Protein AF-A0A7Z1SZD5-F1 (afdb_monomer_lite)

InterPro domains:
  IPR001005 SANT/Myb domain [cd00167] (18-56)

Foldseek 3Di:
DDDDDPDDPPDDPPLRDDDDPVLLVLLLVCVPVDQLQVSQVPGDPVTDHSVSSVVSLVVVCVVCVPRRDPPDDDDDPVLVVLCVVCQEPDQLQVSQCPDVVRHDSVRSVVSCVVVVGHRDD

pLDDT: mean 89.65, std 7.71, range [57.09, 97.31]

Radius of gyration: 20.03 Å; chains: 1; bounding box: 40×23×56 Å

Sequence (121 aa):
MILKPMGTPGKCPAHERAWAPEEEELVLSLYGKKNLTEIAALLPAPGRSADAVAHKLQFLRERFPDQIGYMRPRYTQEQDNFIRKNCHTMTAEEIGNQLTPRRTISSVMHRARRLGISLYK

Organism: Salmonella enterica I (NCBI:txid59201)

Secondary structure (DSSP, 8-state):
--PPPPS-TT---TTTPPPPHHHHHHHHHHTTTS-HHHHHHHSPTT---HHHHHHHHHHHHHH-TTT---SSPPPPHHHHHHHHHHTTTS-HHHHHHHSSS---HHHHHHHHHHTT-PPP-

Structure (mmCIF, N/CA/C/O backbone):
data_AF-A0A7Z1SZD5-F1
#
_entry.id   AF-A0A7Z1SZD5-F1
#
loop_
_atom_site.group_PDB
_atom_site.id
_atom_site.type_symbol
_atom_site.label_atom_id
_atom_site.label_alt_id
_atom_site.label_comp_id
_atom_site.label_asym_id
_atom_site.label_entity_id
_atom_site.label_seq_id
_atom_site.pdbx_PDB_ins_code
_atom_site.Cartn_x
_atom_site.Cartn_y
_atom_site.Cartn_z
_atom_site.occupancy
_atom_site.B_iso_or_equiv
_atom_site.auth_seq_id
_atom_site.auth_comp_id
_atom_site.auth_asym_id
_atom_site.auth_atom_id
_atom_site.pdbx_PDB_model_num
ATOM 1 N N . MET A 1 1 ? -23.013 -5.463 -34.612 1.00 63.12 1 MET A N 1
ATOM 2 C CA . MET A 1 1 ? -22.033 -4.399 -34.294 1.00 63.12 1 MET A CA 1
ATOM 3 C C . MET A 1 1 ? -20.640 -4.949 -34.541 1.00 63.12 1 MET A C 1
ATOM 5 O O . MET A 1 1 ? -20.349 -6.017 -34.022 1.00 63.12 1 MET A O 1
ATOM 9 N N . ILE A 1 2 ? -19.812 -4.273 -35.339 1.00 69.31 2 ILE A N 1
ATOM 10 C CA . ILE A 1 2 ? -18.410 -4.663 -35.554 1.00 69.31 2 ILE A CA 1
ATOM 11 C C . ILE A 1 2 ? -17.565 -3.766 -34.649 1.00 69.31 2 ILE A C 1
ATOM 13 O O . ILE A 1 2 ? -17.506 -2.555 -34.861 1.00 69.31 2 ILE A O 1
ATOM 17 N N . LEU A 1 3 ? -16.981 -4.342 -33.597 1.00 75.69 3 LEU A N 1
ATOM 18 C CA . LEU A 1 3 ? -16.053 -3.620 -32.729 1.00 75.69 3 LEU A CA 1
ATOM 19 C C . LEU A 1 3 ? -14.748 -3.374 -33.487 1.00 75.69 3 LEU A C 1
ATOM 21 O O . LEU A 1 3 ? -14.269 -4.242 -34.218 1.00 75.69 3 LEU A O 1
ATOM 25 N N . LYS A 1 4 ? -14.169 -2.185 -33.312 1.00 77.31 4 LYS A N 1
ATOM 26 C CA . LYS A 1 4 ? -12.839 -1.892 -33.852 1.00 77.31 4 LYS A CA 1
ATOM 27 C C . LYS A 1 4 ? -11.806 -2.792 -33.159 1.00 77.31 4 LYS A C 1
ATOM 29 O O . LYS A 1 4 ? -11.944 -3.032 -31.957 1.00 77.31 4 LYS A O 1
ATOM 34 N N . PRO A 1 5 ? -10.778 -3.268 -33.881 1.00 73.25 5 PRO A N 1
ATOM 35 C CA . PRO A 1 5 ? -9.703 -4.039 -33.270 1.00 73.25 5 PRO A CA 1
ATOM 36 C C . PRO A 1 5 ? -9.029 -3.210 -32.168 1.00 73.25 5 PRO A C 1
ATOM 38 O O . PRO A 1 5 ? -8.722 -2.034 -32.367 1.00 73.25 5 PRO A O 1
ATOM 41 N N . MET A 1 6 ? -8.841 -3.815 -30.993 1.00 76.75 6 MET A N 1
ATOM 42 C CA . MET A 1 6 ? -8.147 -3.178 -29.873 1.00 76.75 6 MET A CA 1
ATOM 43 C C . MET A 1 6 ? -6.629 -3.295 -30.049 1.00 76.75 6 MET A C 1
ATOM 45 O O . MET A 1 6 ? -6.119 -4.372 -30.346 1.00 76.75 6 MET A O 1
ATOM 49 N N . GLY A 1 7 ? -5.908 -2.197 -29.811 1.00 76.06 7 GLY A N 1
ATOM 50 C CA . GLY A 1 7 ? -4.443 -2.163 -29.865 1.00 76.06 7 GLY A CA 1
ATOM 51 C C . GLY A 1 7 ? -3.857 -2.111 -31.281 1.00 76.06 7 GLY A C 1
ATOM 52 O O . GLY A 1 7 ? -4.567 -1.964 -32.273 1.00 76.06 7 GLY A O 1
ATOM 53 N N . THR A 1 8 ? -2.527 -2.184 -31.373 1.00 80.00 8 THR A N 1
ATOM 54 C CA . THR A 1 8 ? -1.792 -2.217 -32.647 1.00 80.00 8 THR A CA 1
ATOM 55 C C . THR A 1 8 ? -1.299 -3.649 -32.883 1.00 80.00 8 THR A C 1
ATOM 57 O O . THR A 1 8 ? -0.585 -4.162 -32.019 1.00 80.00 8 THR A O 1
ATOM 60 N N . PRO A 1 9 ? -1.646 -4.314 -34.005 1.00 79.81 9 PRO A N 1
ATOM 61 C CA . PRO A 1 9 ? -1.185 -5.675 -34.283 1.00 79.81 9 PRO A CA 1
ATOM 62 C C . PRO A 1 9 ? 0.340 -5.801 -34.166 1.00 79.81 9 PRO A C 1
ATOM 64 O O . PRO A 1 9 ? 1.075 -4.948 -34.657 1.00 79.81 9 PRO A O 1
ATOM 67 N N . GLY A 1 10 ? 0.813 -6.843 -33.478 1.00 80.31 10 GLY A N 1
ATOM 68 C CA . GLY A 1 10 ? 2.244 -7.082 -33.243 1.00 80.31 10 GLY A CA 1
ATOM 69 C C . GLY A 1 10 ? 2.887 -6.221 -32.147 1.00 80.31 10 GLY A C 1
ATOM 70 O O . GLY A 1 10 ? 4.055 -6.430 -31.829 1.00 80.31 10 GLY A O 1
ATOM 71 N N . LY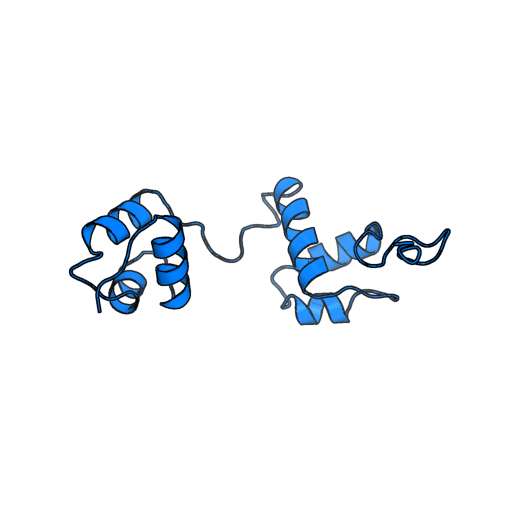S A 1 11 ? 2.151 -5.289 -31.527 1.00 79.62 11 LYS A N 1
ATOM 72 C CA . LYS A 1 11 ? 2.638 -4.483 -30.401 1.00 79.62 11 LYS A CA 1
ATOM 73 C C . LYS A 1 11 ? 1.879 -4.836 -29.127 1.00 79.62 11 LYS A C 1
ATOM 75 O O . LYS A 1 11 ? 0.678 -4.602 -29.022 1.00 79.62 11 LYS A O 1
ATOM 80 N N . CYS A 1 12 ? 2.608 -5.353 -28.141 1.00 76.94 12 CYS A N 1
ATOM 81 C CA . CYS A 1 12 ? 2.074 -5.593 -26.804 1.00 76.94 12 CYS A CA 1
ATOM 82 C C . CYS A 1 12 ? 1.524 -4.278 -26.208 1.00 76.94 12 CYS A C 1
ATOM 84 O O . CYS A 1 12 ? 2.205 -3.243 -26.294 1.00 76.94 12 CYS A O 1
ATOM 86 N N . PRO A 1 13 ? 0.315 -4.276 -25.616 1.00 82.25 13 PRO A N 1
ATOM 87 C CA . PRO A 1 13 ? -0.203 -3.116 -24.906 1.00 82.25 13 PRO A CA 1
ATOM 88 C C . PRO A 1 13 ? 0.778 -2.624 -23.838 1.00 82.25 13 PRO A C 1
ATOM 90 O O . PRO A 1 13 ? 1.419 -3.412 -23.148 1.00 82.25 13 PRO A O 1
ATOM 93 N N . ALA A 1 14 ? 0.876 -1.306 -23.645 1.00 79.75 14 ALA A N 1
ATOM 94 C CA . ALA A 1 14 ? 1.846 -0.729 -22.707 1.00 79.75 14 ALA A CA 1
ATOM 95 C C . ALA A 1 14 ? 1.694 -1.254 -21.262 1.00 79.75 14 ALA A C 1
ATOM 97 O O . ALA A 1 14 ? 2.686 -1.368 -20.544 1.00 79.75 14 ALA A O 1
ATOM 98 N N . HIS A 1 15 ? 0.469 -1.598 -20.852 1.00 77.50 15 HIS A N 1
ATOM 99 C CA . HIS A 1 15 ? 0.167 -2.163 -19.535 1.00 77.50 15 HIS A CA 1
ATOM 100 C C . HIS A 1 15 ? 0.498 -3.662 -19.416 1.00 77.50 15 HIS A C 1
ATOM 102 O O . HIS A 1 15 ? 0.689 -4.142 -18.305 1.00 77.50 15 HIS A O 1
ATOM 108 N N . GLU A 1 16 ? 0.625 -4.379 -20.536 1.00 80.94 16 GLU A N 1
ATOM 109 C CA . GLU A 1 16 ? 1.025 -5.795 -20.593 1.00 80.94 16 GLU A CA 1
ATOM 110 C C . GLU A 1 16 ? 2.524 -5.973 -20.885 1.00 80.94 16 GLU A C 1
ATOM 112 O O . GLU A 1 16 ? 3.047 -7.086 -20.843 1.00 80.94 16 GLU A O 1
ATOM 117 N N . ARG A 1 17 ? 3.249 -4.876 -21.151 1.00 87.38 17 ARG A N 1
ATOM 118 C CA . ARG A 1 17 ? 4.690 -4.903 -21.427 1.00 87.38 17 ARG A CA 1
ATOM 119 C C . ARG A 1 17 ? 5.454 -5.569 -20.278 1.00 87.38 17 ARG A C 1
ATOM 121 O O . ARG A 1 17 ? 5.438 -5.066 -19.149 1.00 87.38 17 ARG A O 1
ATOM 128 N N . ALA A 1 18 ? 6.213 -6.619 -20.593 1.00 88.94 18 ALA A N 1
ATOM 129 C CA . ALA A 1 18 ? 7.092 -7.309 -19.649 1.00 88.94 18 ALA A CA 1
ATOM 130 C C . ALA A 1 18 ? 8.134 -6.365 -19.018 1.00 88.94 18 ALA A C 1
ATOM 132 O O . ALA A 1 18 ? 8.572 -5.400 -19.647 1.00 88.94 18 ALA A O 1
ATOM 133 N N . TRP A 1 19 ? 8.491 -6.624 -17.758 1.00 91.81 19 TRP A N 1
ATOM 134 C CA . TRP A 1 19 ? 9.530 -5.885 -17.033 1.00 91.81 19 TRP A CA 1
ATOM 135 C C . TRP A 1 19 ? 10.910 -6.403 -17.419 1.00 91.81 19 TRP A C 1
ATOM 137 O O . TRP A 1 19 ? 11.143 -7.609 -17.342 1.00 91.81 19 TRP A O 1
ATOM 147 N N . ALA A 1 20 ? 11.804 -5.498 -17.809 1.00 91.44 20 ALA A N 1
ATOM 148 C CA . ALA A 1 20 ? 13.197 -5.854 -18.037 1.00 91.44 20 ALA A CA 1
ATOM 149 C C . ALA A 1 20 ? 13.927 -6.059 -16.689 1.00 91.44 20 ALA A C 1
ATOM 151 O O . ALA A 1 20 ? 13.550 -5.417 -15.699 1.00 91.44 20 ALA A O 1
ATOM 152 N N . PRO A 1 21 ? 14.952 -6.929 -16.614 1.00 90.81 21 PRO A N 1
ATOM 153 C CA . PRO A 1 21 ? 15.728 -7.138 -15.389 1.00 90.81 21 PRO A CA 1
ATOM 154 C C . PRO A 1 21 ? 16.327 -5.843 -14.823 1.00 90.81 21 PRO A C 1
ATOM 156 O O . PRO A 1 21 ? 16.308 -5.634 -13.613 1.00 90.81 21 PRO A O 1
ATOM 159 N N . GLU A 1 22 ? 16.769 -4.936 -15.693 1.00 91.75 22 GLU A N 1
ATOM 160 C CA . GLU A 1 22 ? 17.372 -3.652 -15.323 1.00 91.75 22 GLU A CA 1
ATOM 161 C C . GLU A 1 22 ? 16.334 -2.705 -14.698 1.00 91.75 22 GLU A C 1
ATOM 163 O O . GLU A 1 22 ? 16.623 -1.985 -13.742 1.00 91.75 22 GLU A O 1
ATOM 168 N N . GLU A 1 23 ? 15.091 -2.731 -15.200 1.00 93.25 23 GLU A N 1
ATOM 169 C CA . GLU A 1 23 ? 13.975 -1.985 -14.604 1.00 93.25 23 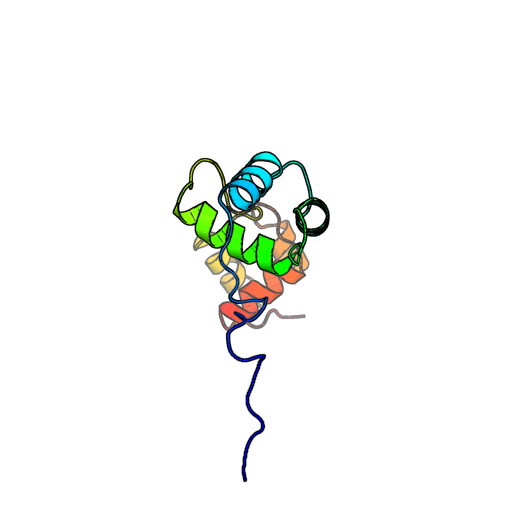GLU A CA 1
ATOM 170 C C . GLU A 1 23 ? 13.659 -2.512 -13.194 1.00 93.25 23 GLU A C 1
ATOM 172 O O . GLU A 1 23 ? 13.376 -1.733 -12.284 1.00 93.25 23 GLU A O 1
ATOM 177 N N . GLU A 1 24 ? 13.696 -3.835 -13.006 1.00 93.00 24 GLU A N 1
ATOM 178 C CA . GLU A 1 24 ? 13.439 -4.486 -11.717 1.00 93.00 24 GLU A CA 1
ATOM 179 C C . GLU A 1 24 ? 14.521 -4.157 -10.681 1.00 93.00 24 GLU A C 1
ATOM 181 O O . GLU A 1 24 ? 14.189 -3.778 -9.555 1.00 93.00 24 GLU A O 1
ATOM 186 N N . GLU A 1 25 ? 15.794 -4.239 -11.066 1.00 93.19 25 GLU A N 1
ATOM 187 C CA . GLU A 1 25 ? 16.925 -3.881 -10.207 1.00 93.19 25 GLU A CA 1
ATOM 188 C C . GLU A 1 25 ? 16.876 -2.404 -9.793 1.00 93.19 25 GLU A C 1
ATOM 190 O O . GLU A 1 25 ? 17.065 -2.069 -8.618 1.00 93.19 25 GLU A O 1
ATOM 195 N N . LEU A 1 26 ? 16.522 -1.510 -10.724 1.00 94.81 26 LEU A N 1
ATOM 196 C CA . LEU A 1 26 ? 16.365 -0.095 -10.408 1.00 94.81 26 LEU A CA 1
ATOM 197 C C . LEU A 1 26 ? 15.227 0.133 -9.401 1.00 94.81 26 LEU A C 1
ATOM 199 O O . LEU A 1 26 ? 15.420 0.854 -8.421 1.00 94.81 26 LEU A O 1
ATOM 203 N N . VAL A 1 27 ? 14.070 -0.517 -9.581 1.00 94.25 27 VAL A N 1
ATOM 204 C CA . VAL A 1 27 ? 12.954 -0.441 -8.618 1.00 94.25 27 VAL A CA 1
ATOM 205 C C . VAL A 1 27 ? 13.384 -0.929 -7.233 1.00 94.25 27 VAL A C 1
ATOM 207 O O . VAL A 1 27 ? 13.076 -0.262 -6.244 1.00 94.25 27 VAL A O 1
ATOM 210 N N . LEU A 1 28 ? 14.116 -2.045 -7.150 1.00 92.19 28 LEU A N 1
ATOM 211 C CA . LEU A 1 28 ? 14.632 -2.587 -5.888 1.00 92.19 28 LEU A CA 1
ATOM 212 C C . LEU A 1 28 ? 15.591 -1.609 -5.198 1.00 92.19 28 LEU A C 1
ATOM 214 O O . LEU A 1 28 ? 15.435 -1.324 -4.013 1.00 92.19 28 LEU A O 1
ATOM 218 N N . SER A 1 29 ? 16.546 -1.044 -5.939 1.00 93.44 29 SER A N 1
ATOM 219 C CA . SER A 1 29 ? 17.567 -0.148 -5.378 1.00 93.44 29 SER A CA 1
ATOM 220 C C . SER A 1 29 ? 17.005 1.177 -4.839 1.00 93.44 29 SER A C 1
ATOM 222 O O . SER A 1 29 ? 17.588 1.774 -3.921 1.00 93.44 29 SER A O 1
ATOM 224 N N . LEU A 1 30 ? 15.883 1.637 -5.407 1.00 93.38 30 LEU A N 1
ATOM 225 C CA . LEU A 1 30 ? 15.200 2.882 -5.050 1.00 93.38 30 LEU A CA 1
ATOM 226 C C . LEU A 1 30 ? 14.069 2.683 -4.032 1.00 93.38 30 LEU A C 1
ATOM 228 O O . LEU A 1 30 ? 13.601 3.662 -3.438 1.00 93.38 30 LEU A O 1
ATOM 232 N N . TYR A 1 31 ? 13.632 1.441 -3.812 1.00 90.19 31 TYR A N 1
ATOM 233 C CA . TYR A 1 31 ? 12.592 1.118 -2.844 1.00 90.19 31 TYR A CA 1
ATOM 234 C C . TYR A 1 31 ? 12.987 1.599 -1.438 1.00 90.19 31 TYR A C 1
ATOM 236 O O . TYR A 1 31 ? 14.105 1.394 -0.974 1.00 90.19 31 TYR A O 1
ATOM 244 N N . GLY A 1 32 ? 12.074 2.310 -0.771 1.00 86.88 32 GLY A N 1
ATOM 245 C CA . GLY A 1 32 ? 12.314 2.923 0.542 1.00 86.88 32 GLY A CA 1
ATOM 246 C C . GLY A 1 32 ? 13.102 4.241 0.520 1.00 86.88 32 GLY A C 1
ATOM 247 O O . GLY A 1 32 ? 13.080 4.957 1.516 1.00 86.88 32 GLY A O 1
ATOM 248 N N . LYS A 1 33 ? 13.742 4.604 -0.603 1.00 91.62 33 LYS A N 1
ATOM 249 C CA . LYS A 1 33 ? 14.475 5.877 -0.771 1.00 91.62 33 LYS A CA 1
ATOM 250 C C . LYS A 1 33 ? 13.670 6.944 -1.509 1.00 91.62 33 LYS A C 1
ATOM 252 O O . LYS A 1 33 ? 13.914 8.131 -1.318 1.00 91.62 33 LYS A O 1
ATOM 257 N N . LYS A 1 34 ? 12.757 6.524 -2.388 1.00 92.12 34 LYS A N 1
ATOM 258 C CA . LYS A 1 34 ? 11.955 7.394 -3.259 1.00 92.12 34 LYS A CA 1
ATOM 259 C C . LYS A 1 34 ? 10.485 7.005 -3.237 1.00 92.12 34 LYS A C 1
ATOM 261 O O . LYS A 1 34 ? 10.136 5.858 -2.946 1.00 92.12 34 LYS A O 1
ATOM 266 N N . ASN A 1 35 ? 9.617 7.961 -3.553 1.00 91.19 35 ASN A N 1
ATOM 267 C CA . ASN A 1 35 ? 8.196 7.671 -3.742 1.00 91.19 35 ASN A CA 1
ATOM 268 C C . ASN A 1 35 ? 7.940 7.010 -5.114 1.00 91.19 35 ASN A C 1
ATOM 270 O O . ASN A 1 35 ? 8.790 7.016 -6.002 1.00 91.19 35 ASN A O 1
ATOM 274 N N . LEU A 1 36 ? 6.756 6.417 -5.299 1.00 92.62 36 LEU A N 1
ATOM 275 C CA . LEU A 1 36 ? 6.428 5.652 -6.513 1.00 92.62 36 LEU A CA 1
ATOM 276 C C . LEU A 1 36 ? 6.493 6.495 -7.796 1.00 92.62 36 LEU A C 1
ATOM 278 O O . LEU A 1 36 ? 6.908 5.993 -8.836 1.00 92.62 36 LEU A O 1
ATOM 282 N N . THR A 1 37 ? 6.105 7.770 -7.720 1.00 94.44 37 THR A N 1
ATOM 283 C CA . THR A 1 37 ? 6.157 8.712 -8.847 1.00 94.44 37 THR A CA 1
ATOM 284 C C . THR A 1 37 ? 7.588 9.060 -9.246 1.00 94.44 37 THR A C 1
ATOM 286 O O . THR A 1 37 ? 7.895 9.110 -10.432 1.00 94.44 37 THR A O 1
ATOM 289 N N . GLU A 1 38 ? 8.484 9.230 -8.277 1.00 95.06 38 GLU A N 1
ATOM 290 C CA . GLU A 1 38 ? 9.909 9.458 -8.523 1.00 95.06 38 GLU A CA 1
ATOM 291 C C . GLU A 1 38 ? 10.587 8.216 -9.099 1.00 95.06 38 GLU A C 1
ATOM 293 O O . GLU A 1 38 ? 11.384 8.337 -10.023 1.00 95.06 38 GLU A O 1
ATOM 298 N N . ILE A 1 39 ? 10.263 7.021 -8.588 1.00 95.06 39 ILE A N 1
ATOM 299 C CA . ILE A 1 39 ? 10.781 5.762 -9.146 1.00 95.06 39 ILE A CA 1
ATOM 300 C C . ILE A 1 39 ? 10.339 5.627 -10.606 1.00 95.06 39 ILE A C 1
ATOM 302 O O . ILE A 1 39 ? 11.162 5.348 -11.473 1.00 95.06 39 ILE A O 1
ATOM 306 N N . ALA A 1 40 ? 9.058 5.874 -10.890 1.00 95.06 40 ALA A N 1
ATOM 307 C CA . ALA A 1 40 ? 8.512 5.825 -12.241 1.00 95.06 40 ALA A CA 1
ATOM 308 C C . ALA A 1 40 ? 9.220 6.790 -13.209 1.00 95.06 40 ALA A C 1
ATOM 310 O O . ALA A 1 40 ? 9.512 6.410 -14.341 1.00 95.06 40 ALA A O 1
ATOM 311 N N . ALA A 1 41 ? 9.538 8.006 -12.753 1.00 94.88 41 ALA A N 1
ATOM 312 C CA . ALA A 1 41 ? 10.231 9.019 -13.549 1.00 94.88 41 ALA A CA 1
ATOM 313 C C . ALA A 1 41 ? 11.703 8.679 -13.852 1.00 94.88 41 ALA A C 1
ATOM 315 O O . ALA A 1 41 ? 12.257 9.195 -14.818 1.00 94.88 41 ALA A O 1
ATOM 316 N N . LEU A 1 42 ? 12.338 7.830 -13.037 1.00 95.19 42 LEU A N 1
ATOM 317 C CA . LEU A 1 42 ? 13.734 7.412 -13.212 1.00 95.19 42 LEU A CA 1
ATOM 318 C C . LEU A 1 42 ? 13.892 6.162 -14.086 1.00 95.19 42 LEU A C 1
ATOM 320 O O . LEU A 1 42 ? 15.017 5.810 -14.437 1.00 95.19 42 LEU A O 1
ATOM 324 N N . LEU A 1 43 ? 12.795 5.482 -14.431 1.00 93.81 43 LEU A N 1
ATOM 325 C CA . LEU A 1 43 ? 12.850 4.295 -15.279 1.00 93.81 43 LEU A CA 1
ATOM 326 C C . LEU A 1 43 ? 13.192 4.665 -16.733 1.00 93.81 43 LEU A C 1
ATOM 328 O O . LEU A 1 43 ? 12.676 5.659 -17.254 1.00 93.81 43 LEU A O 1
ATOM 332 N N . PRO A 1 44 ? 14.028 3.858 -17.412 1.00 90.44 44 PRO A N 1
ATOM 333 C CA . PRO A 1 44 ? 14.439 4.128 -18.784 1.00 90.44 44 PRO A CA 1
ATOM 334 C C . PRO A 1 44 ? 13.248 4.097 -19.750 1.00 90.44 44 PRO A C 1
ATOM 336 O O . PRO A 1 44 ? 12.231 3.440 -19.507 1.00 90.44 44 PRO A O 1
ATOM 339 N N . ALA A 1 45 ? 13.381 4.804 -20.878 1.00 85.25 45 ALA A N 1
ATOM 340 C CA . ALA A 1 45 ? 12.362 4.838 -21.925 1.00 85.25 45 ALA A CA 1
ATOM 341 C C . ALA A 1 45 ? 11.980 3.407 -22.377 1.00 85.25 45 ALA A C 1
ATOM 343 O O . ALA A 1 45 ? 12.861 2.563 -22.536 1.00 85.25 45 ALA A O 1
ATOM 344 N N . PRO A 1 46 ? 10.682 3.111 -22.594 1.00 84.50 46 PRO A N 1
ATOM 345 C CA . PRO A 1 46 ? 9.556 4.047 -22.699 1.00 84.50 46 PRO A CA 1
ATOM 346 C C . PRO A 1 46 ? 8.955 4.498 -21.351 1.00 84.50 46 PRO A C 1
ATOM 348 O O . PRO A 1 46 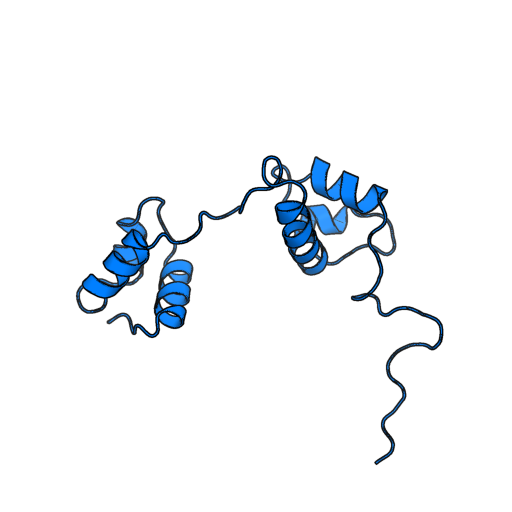? 7.924 5.166 -21.346 1.00 84.50 46 PRO A O 1
ATOM 351 N N . GLY A 1 47 ? 9.570 4.140 -20.221 1.00 88.88 47 GLY A N 1
ATOM 352 C CA . GLY A 1 47 ? 9.104 4.485 -18.882 1.00 88.88 47 GLY A CA 1
AT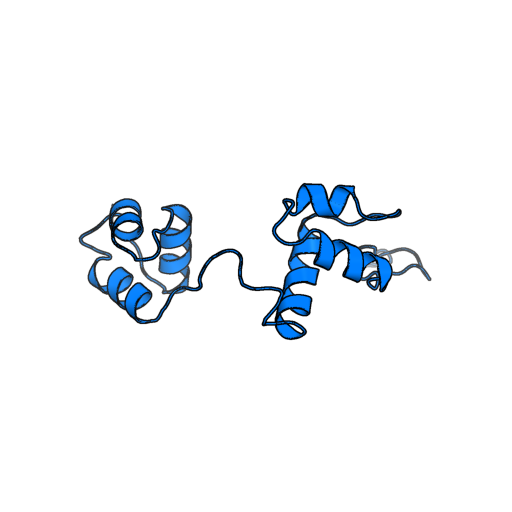OM 353 C C . GLY A 1 47 ? 7.957 3.600 -18.389 1.00 88.88 47 GLY A C 1
ATOM 354 O O . GLY A 1 47 ? 7.523 2.641 -19.050 1.00 88.88 47 GLY A O 1
ATOM 355 N N . ARG A 1 48 ? 7.471 3.913 -17.185 1.00 92.62 48 ARG A N 1
ATOM 356 C CA . ARG A 1 48 ? 6.336 3.257 -16.517 1.00 92.62 48 ARG A CA 1
ATOM 357 C C . ARG A 1 48 ? 5.533 4.286 -15.725 1.00 92.62 48 ARG A C 1
ATOM 359 O O . ARG A 1 48 ? 6.056 5.328 -15.354 1.00 92.62 48 ARG A O 1
ATOM 366 N N . SER A 1 49 ? 4.270 3.981 -15.433 1.00 93.44 49 SER A N 1
ATOM 367 C CA . SER A 1 49 ? 3.478 4.771 -14.486 1.00 93.44 49 SER A CA 1
ATOM 368 C C . SER A 1 49 ? 3.808 4.392 -13.037 1.00 93.44 49 SER A C 1
ATOM 370 O O . SER A 1 49 ? 4.304 3.295 -12.766 1.00 93.44 49 SER A O 1
ATOM 372 N N . ALA A 1 50 ? 3.469 5.271 -12.089 1.00 94.06 50 ALA A N 1
ATOM 373 C CA . ALA A 1 50 ? 3.559 4.971 -10.658 1.00 94.06 50 ALA A CA 1
ATOM 374 C C . ALA A 1 50 ? 2.727 3.732 -10.273 1.00 94.06 50 ALA A C 1
ATOM 376 O O . ALA A 1 50 ? 3.175 2.921 -9.463 1.00 94.06 50 ALA A O 1
ATOM 377 N N . ASP A 1 51 ? 1.565 3.536 -10.904 1.00 91.62 51 ASP A N 1
ATOM 378 C CA . ASP A 1 51 ? 0.735 2.346 -10.696 1.00 91.62 51 ASP A CA 1
ATOM 379 C C . ASP A 1 51 ? 1.438 1.076 -11.178 1.00 91.62 51 ASP A C 1
ATOM 381 O O . ASP A 1 51 ? 1.458 0.075 -10.466 1.00 91.62 51 ASP A O 1
ATOM 385 N N . ALA A 1 52 ? 2.096 1.108 -12.341 1.00 93.00 52 ALA A N 1
ATOM 386 C CA . ALA A 1 52 ? 2.858 -0.041 -12.824 1.00 93.00 52 ALA A CA 1
ATOM 387 C C . ALA A 1 52 ? 3.980 -0.425 -11.842 1.00 93.00 52 ALA A C 1
ATOM 389 O O . ALA A 1 52 ? 4.174 -1.611 -11.571 1.00 93.00 52 ALA A O 1
ATOM 390 N N . VAL A 1 53 ? 4.675 0.562 -11.261 1.00 93.94 53 VAL A N 1
ATOM 391 C CA . VAL A 1 53 ? 5.669 0.335 -10.197 1.00 93.94 53 VAL A CA 1
ATOM 392 C C . VAL A 1 53 ? 5.007 -0.260 -8.948 1.00 93.94 53 VAL A C 1
ATOM 394 O O . VAL A 1 53 ? 5.534 -1.212 -8.374 1.00 93.94 53 VAL A O 1
ATOM 397 N N . ALA A 1 54 ? 3.836 0.240 -8.542 1.00 92.00 54 ALA A N 1
ATOM 398 C CA . ALA A 1 54 ? 3.092 -0.288 -7.397 1.00 92.00 54 ALA A CA 1
ATOM 399 C C . ALA A 1 54 ? 2.716 -1.768 -7.584 1.00 92.00 54 ALA A C 1
ATOM 401 O O . ALA A 1 54 ? 2.942 -2.584 -6.686 1.00 92.00 54 ALA A O 1
ATOM 402 N N . HIS A 1 55 ? 2.204 -2.123 -8.766 1.00 91.12 55 HIS A N 1
ATOM 403 C CA . HIS A 1 55 ? 1.900 -3.503 -9.139 1.00 91.12 55 HIS A CA 1
ATOM 404 C C . HIS A 1 55 ? 3.165 -4.366 -9.167 1.00 91.12 55 HIS A C 1
ATOM 406 O O . HIS A 1 55 ? 3.171 -5.465 -8.615 1.00 91.12 55 HIS A O 1
ATOM 412 N N . LYS A 1 56 ? 4.271 -3.867 -9.730 1.00 92.62 56 LYS A N 1
ATOM 413 C CA . LYS A 1 56 ? 5.545 -4.596 -9.736 1.00 92.62 56 LYS A CA 1
ATOM 414 C C . LYS A 1 56 ? 6.050 -4.875 -8.322 1.00 92.62 56 LYS A C 1
ATOM 416 O O . LYS A 1 56 ? 6.432 -6.004 -8.033 1.00 92.62 56 LYS A O 1
ATOM 421 N N . LEU A 1 57 ? 5.980 -3.896 -7.420 1.00 92.50 57 LEU A N 1
ATOM 422 C CA . LEU A 1 57 ? 6.356 -4.068 -6.014 1.00 92.50 57 LEU A CA 1
ATOM 423 C C . LEU A 1 57 ? 5.498 -5.110 -5.284 1.00 92.50 57 LEU A C 1
ATOM 425 O O . LEU A 1 57 ? 5.980 -5.721 -4.333 1.00 92.50 57 LEU A O 1
ATOM 429 N N . GLN A 1 58 ? 4.249 -5.339 -5.702 1.00 90.12 58 GLN A N 1
ATOM 430 C CA . GLN A 1 58 ? 3.440 -6.432 -5.160 1.00 90.12 58 GLN A CA 1
ATOM 431 C C . GLN A 1 58 ? 4.046 -7.798 -5.503 1.00 90.12 58 GLN A C 1
ATOM 433 O O . GLN A 1 58 ? 4.236 -8.604 -4.598 1.00 90.12 58 GLN A O 1
ATOM 438 N N . PHE A 1 59 ? 4.417 -8.023 -6.764 1.00 90.62 59 PHE A N 1
ATOM 439 C CA . PHE A 1 59 ? 5.076 -9.265 -7.182 1.00 90.62 59 PHE A CA 1
ATOM 440 C C . PHE A 1 59 ? 6.464 -9.422 -6.554 1.00 90.62 59 PHE A C 1
ATOM 442 O O . PHE A 1 59 ? 6.828 -10.499 -6.088 1.00 90.62 59 PHE A O 1
ATOM 449 N N . LEU A 1 60 ? 7.242 -8.338 -6.489 1.00 91.44 60 LEU A N 1
ATOM 450 C CA . LEU A 1 60 ? 8.573 -8.379 -5.882 1.00 91.44 60 LEU A CA 1
ATOM 451 C C . LEU A 1 60 ? 8.527 -8.653 -4.379 1.00 91.44 60 LEU A C 1
ATOM 453 O O . LEU A 1 60 ? 9.424 -9.306 -3.865 1.00 91.44 60 LEU A O 1
ATOM 457 N N . ARG A 1 61 ? 7.471 -8.224 -3.682 1.00 91.06 61 ARG A N 1
ATOM 458 C CA . ARG A 1 61 ? 7.240 -8.571 -2.273 1.00 91.06 61 ARG A CA 1
ATOM 459 C C . ARG A 1 61 ? 7.039 -10.068 -2.057 1.00 91.06 61 ARG A C 1
ATOM 461 O O . ARG A 1 61 ? 7.464 -10.584 -1.032 1.00 91.06 61 ARG A O 1
ATOM 468 N N . GLU A 1 62 ? 6.382 -10.756 -2.985 1.00 88.50 62 GLU A N 1
ATOM 469 C CA . GLU A 1 62 ? 6.197 -12.211 -2.898 1.00 88.50 62 GLU A CA 1
ATOM 470 C C . GLU A 1 62 ? 7.513 -12.954 -3.153 1.00 88.50 62 GLU A C 1
ATOM 472 O O . GLU A 1 62 ? 7.800 -13.946 -2.489 1.00 88.50 62 GLU A O 1
ATOM 477 N N . ARG A 1 63 ? 8.341 -12.438 -4.069 1.00 90.19 63 ARG A N 1
ATOM 478 C CA . ARG A 1 63 ? 9.648 -13.014 -4.414 1.00 90.19 63 ARG A CA 1
ATOM 479 C C . ARG A 1 63 ? 10.740 -12.715 -3.379 1.00 90.19 63 ARG A C 1
ATOM 481 O O . ARG A 1 63 ? 11.596 -13.560 -3.141 1.00 90.19 63 ARG A O 1
ATOM 488 N N . PHE A 1 64 ? 10.716 -11.524 -2.784 1.00 88.75 64 PHE A N 1
ATOM 489 C CA . PHE A 1 64 ? 11.738 -11.007 -1.869 1.00 88.75 64 PHE A CA 1
ATOM 490 C C . PHE A 1 64 ? 11.099 -10.431 -0.588 1.00 88.75 64 PHE A C 1
ATOM 492 O O . PHE A 1 64 ? 11.180 -9.221 -0.343 1.00 88.75 64 PHE A O 1
ATOM 499 N N . PRO A 1 65 ? 10.452 -11.269 0.245 1.00 86.50 65 PRO A N 1
ATOM 500 C CA . PRO A 1 65 ? 9.690 -10.812 1.411 1.00 86.50 65 PRO A CA 1
ATOM 501 C C . PRO A 1 65 ? 10.546 -10.095 2.465 1.00 86.50 65 PRO A C 1
ATOM 503 O O . PRO A 1 65 ? 10.050 -9.186 3.131 1.00 86.50 65 PRO A O 1
ATOM 506 N N . ASP A 1 66 ? 11.831 -10.446 2.569 1.00 86.38 66 ASP A N 1
ATOM 507 C CA . ASP A 1 66 ? 12.768 -9.833 3.520 1.00 86.38 66 ASP A CA 1
ATOM 508 C C . ASP A 1 66 ? 13.270 -8.453 3.064 1.00 86.38 66 ASP A C 1
ATOM 510 O O . ASP A 1 66 ? 13.717 -7.650 3.881 1.00 86.38 66 ASP A O 1
ATOM 514 N N . GLN A 1 67 ? 13.184 -8.152 1.762 1.00 85.19 67 GLN A N 1
ATOM 515 C CA . GLN A 1 67 ? 13.662 -6.890 1.182 1.00 85.19 67 GLN A CA 1
ATOM 516 C C . GLN A 1 67 ? 12.521 -5.898 0.936 1.00 85.19 67 GLN A C 1
ATOM 518 O O . GLN A 1 67 ? 12.681 -4.692 1.132 1.00 85.19 67 GLN A O 1
ATOM 523 N N . ILE A 1 68 ? 11.349 -6.390 0.520 1.00 87.31 68 ILE A N 1
ATOM 524 C CA . ILE A 1 68 ? 10.189 -5.555 0.206 1.00 87.31 68 ILE A CA 1
ATOM 525 C C . ILE A 1 68 ? 9.045 -5.895 1.152 1.00 87.31 68 ILE A C 1
ATOM 527 O O . ILE A 1 68 ? 8.216 -6.759 0.892 1.00 87.31 68 ILE A O 1
ATOM 531 N N . GLY A 1 69 ? 8.934 -5.123 2.230 1.00 83.38 69 GLY A N 1
ATOM 532 C CA . GLY A 1 69 ? 7.771 -5.168 3.112 1.00 83.38 69 GLY A CA 1
ATOM 533 C C . GLY A 1 69 ? 6.517 -4.510 2.517 1.00 83.38 69 GLY A C 1
ATOM 534 O O . GLY A 1 69 ? 6.493 -3.981 1.402 1.00 83.38 69 GLY A O 1
ATOM 535 N N . TYR A 1 70 ? 5.432 -4.497 3.288 1.00 78.56 70 TYR A N 1
ATOM 536 C CA . TYR A 1 70 ? 4.337 -3.559 3.038 1.00 78.56 70 TYR A CA 1
ATOM 537 C C . TYR A 1 70 ? 4.721 -2.194 3.615 1.00 78.56 70 TYR A C 1
ATOM 539 O O . TYR A 1 70 ? 5.020 -2.105 4.801 1.00 78.56 70 TYR A O 1
ATOM 547 N N . MET A 1 71 ? 4.639 -1.122 2.817 1.00 70.44 71 MET A N 1
ATOM 548 C CA . MET A 1 71 ? 4.888 0.245 3.314 1.00 70.44 71 MET A CA 1
ATOM 549 C C . MET A 1 71 ? 3.964 0.631 4.478 1.00 70.44 71 MET A C 1
ATOM 551 O O . MET A 1 71 ? 4.309 1.467 5.306 1.00 70.44 71 MET A O 1
ATOM 555 N N . ARG A 1 72 ? 2.765 0.039 4.532 1.00 73.75 72 ARG A N 1
ATOM 556 C CA . ARG A 1 72 ? 1.815 0.215 5.629 1.00 73.75 72 ARG A CA 1
ATOM 557 C C . ARG A 1 72 ? 1.546 -1.141 6.276 1.00 73.75 72 ARG A C 1
ATOM 559 O O . ARG A 1 72 ? 1.167 -2.067 5.558 1.00 73.75 72 ARG A O 1
ATOM 566 N N . PRO A 1 73 ? 1.664 -1.260 7.607 1.00 80.38 73 PRO A N 1
ATOM 567 C CA . PRO A 1 73 ? 1.349 -2.496 8.315 1.00 80.38 73 PRO A CA 1
ATOM 568 C C . PRO A 1 73 ? -0.070 -2.963 7.988 1.00 80.38 73 PRO A C 1
ATOM 570 O O . PRO A 1 73 ? -0.983 -2.138 7.891 1.00 80.38 73 PRO A O 1
ATOM 573 N N . ARG A 1 74 ? -0.289 -4.269 7.822 1.00 88.25 74 ARG A N 1
ATOM 574 C CA . ARG A 1 74 ? -1.643 -4.810 7.612 1.00 88.25 74 ARG A CA 1
ATOM 575 C C . ARG A 1 74 ? -2.481 -4.664 8.885 1.00 88.25 74 ARG A C 1
ATOM 577 O O . ARG A 1 74 ? -1.928 -4.504 9.969 1.00 88.25 74 ARG A O 1
ATOM 584 N N . TYR A 1 75 ? -3.805 -4.653 8.736 1.00 93.56 75 TYR A N 1
ATOM 585 C CA . TYR A 1 75 ? -4.690 -4.735 9.896 1.00 93.56 75 TYR A CA 1
ATOM 586 C C . TYR A 1 75 ? -4.611 -6.136 10.491 1.00 93.56 75 TYR A C 1
ATOM 588 O O . TYR A 1 75 ? -4.689 -7.111 9.740 1.00 93.56 75 TYR A O 1
ATOM 596 N N . THR A 1 76 ? -4.429 -6.217 11.807 1.00 94.88 76 THR A N 1
ATOM 597 C CA . THR A 1 76 ? -4.496 -7.489 12.535 1.00 94.88 76 THR A CA 1
ATOM 598 C C . THR A 1 76 ? -5.938 -7.802 12.924 1.00 94.88 76 THR A C 1
ATOM 600 O O . THR A 1 76 ? -6.814 -6.932 12.874 1.00 94.88 76 THR A O 1
ATOM 603 N N . GLN A 1 77 ? -6.191 -9.044 13.333 1.00 95.88 77 GLN A N 1
ATOM 604 C CA . GLN A 1 77 ? -7.519 -9.455 13.777 1.00 95.88 77 GLN A CA 1
ATOM 605 C C . GLN A 1 77 ? -7.954 -8.696 15.039 1.00 95.88 77 GLN A C 1
ATOM 607 O O . GLN A 1 77 ? -9.122 -8.342 15.182 1.00 95.88 77 GLN A O 1
ATOM 612 N N . GLU A 1 78 ? -7.017 -8.385 15.932 1.00 96.62 78 GLU A N 1
ATOM 613 C CA . GLU A 1 78 ? -7.253 -7.596 17.142 1.00 96.62 78 GLU A CA 1
ATOM 614 C C . GLU A 1 78 ? -7.686 -6.172 16.784 1.00 96.62 78 GLU A C 1
ATOM 616 O O . GLU A 1 78 ? -8.640 -5.654 17.364 1.00 96.62 78 GLU A O 1
ATOM 621 N N . GLN A 1 79 ? -7.042 -5.561 15.783 1.00 96.50 79 GLN A N 1
ATOM 622 C CA . GLN A 1 79 ? -7.424 -4.235 15.292 1.00 96.50 79 GLN A CA 1
ATOM 623 C C . GLN A 1 79 ? -8.827 -4.250 14.670 1.00 96.50 79 GLN A C 1
ATOM 625 O O . GLN A 1 79 ? -9.616 -3.339 14.912 1.00 96.50 79 GLN A O 1
ATOM 630 N N . ASP A 1 80 ? -9.172 -5.293 13.912 1.00 97.25 80 ASP A N 1
ATOM 631 C CA . ASP A 1 80 ? -10.521 -5.452 13.357 1.00 97.25 80 ASP A CA 1
ATOM 632 C C . ASP A 1 80 ? -11.578 -5.646 14.447 1.00 97.25 80 ASP A C 1
ATOM 634 O O . ASP A 1 80 ? -12.662 -5.061 14.383 1.00 97.25 80 ASP A O 1
ATOM 638 N N . ASN A 1 81 ? -11.265 -6.449 15.465 1.00 97.31 81 ASN A N 1
ATOM 639 C CA . ASN A 1 81 ? -12.143 -6.667 16.611 1.00 97.31 81 ASN A CA 1
ATOM 640 C C . ASN A 1 81 ? -12.349 -5.368 17.396 1.00 97.31 81 ASN A C 1
A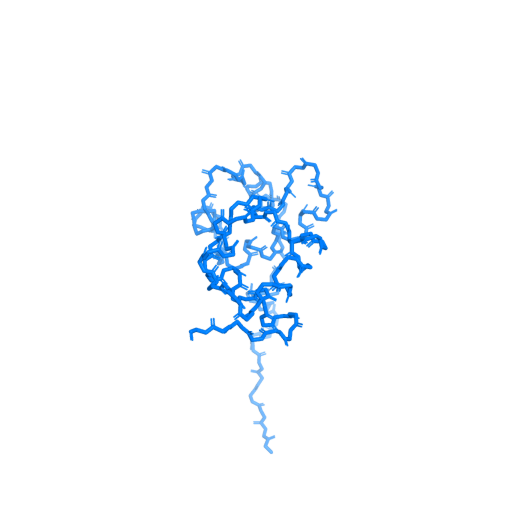TOM 642 O O . ASN A 1 81 ? -13.473 -5.071 17.800 1.00 97.31 81 ASN A O 1
ATOM 646 N N . PHE A 1 82 ? -11.296 -4.564 17.551 1.00 97.06 82 PHE A N 1
ATOM 647 C CA . PHE A 1 82 ? -11.373 -3.247 18.173 1.00 97.06 82 PHE A CA 1
ATOM 648 C C . PHE A 1 82 ? -12.268 -2.283 17.382 1.00 97.06 82 PHE A C 1
ATOM 650 O O . PHE A 1 82 ? -13.130 -1.634 17.974 1.00 97.06 82 PHE A O 1
ATOM 657 N N . ILE A 1 83 ? -12.124 -2.227 16.050 1.00 96.38 83 ILE A N 1
ATOM 658 C CA . ILE A 1 83 ? -13.002 -1.427 15.179 1.00 96.38 83 ILE A CA 1
ATOM 659 C C . ILE A 1 83 ? -14.460 -1.866 15.347 1.00 96.38 83 ILE A C 1
ATOM 661 O O . ILE A 1 83 ? -15.338 -1.027 15.523 1.00 96.38 83 ILE A O 1
ATOM 665 N N . ARG A 1 84 ? -14.727 -3.179 15.323 1.00 96.00 84 ARG A N 1
ATOM 666 C CA . ARG A 1 84 ? -16.085 -3.721 15.471 1.00 96.00 84 ARG A CA 1
ATOM 667 C C . ARG A 1 84 ? -16.695 -3.377 16.823 1.00 96.00 84 ARG A C 1
ATOM 669 O O . ARG A 1 84 ? -17.848 -2.967 16.874 1.00 96.00 84 ARG A O 1
ATOM 676 N N . LYS A 1 85 ? -15.929 -3.511 17.905 1.00 96.06 85 LYS A N 1
ATOM 677 C CA . LYS A 1 85 ? -16.405 -3.220 19.260 1.00 96.06 85 LYS A CA 1
ATOM 678 C C . LYS A 1 85 ? -16.786 -1.747 19.445 1.00 96.06 85 LYS A C 1
ATOM 680 O O . LYS A 1 85 ? -17.734 -1.467 20.166 1.00 96.06 85 LYS A O 1
ATOM 685 N N . ASN A 1 86 ? -16.069 -0.831 18.794 1.00 94.94 86 ASN A N 1
ATOM 686 C CA . ASN A 1 86 ? -16.225 0.611 19.004 1.00 94.94 86 ASN A CA 1
ATOM 687 C C . ASN A 1 86 ? -16.948 1.342 17.862 1.00 94.94 86 ASN A C 1
ATOM 689 O O . ASN A 1 86 ? -16.984 2.569 17.837 1.00 94.94 86 ASN A O 1
ATOM 693 N N . CYS A 1 87 ? -17.538 0.616 16.908 1.00 93.38 87 CYS A N 1
ATOM 694 C CA . CYS A 1 87 ? -18.130 1.224 15.713 1.00 93.38 87 CYS A CA 1
ATOM 695 C C . CYS A 1 87 ? -19.308 2.173 15.987 1.00 93.38 87 CYS A C 1
ATOM 697 O O . CYS A 1 87 ? -19.579 3.047 15.166 1.00 93.38 87 CYS A O 1
ATOM 699 N N . HIS A 1 88 ? -19.979 2.026 17.132 1.00 92.81 88 HIS A N 1
ATOM 700 C CA . HIS A 1 88 ? -21.096 2.875 17.558 1.00 92.81 88 HIS A CA 1
ATOM 701 C C . HIS A 1 88 ? -20.718 3.909 18.625 1.00 92.81 88 HIS A C 1
ATOM 703 O O . HIS A 1 88 ? -21.550 4.734 18.986 1.00 92.81 88 HIS A O 1
ATOM 709 N N . THR A 1 89 ? -19.496 3.850 19.155 1.00 93.50 89 THR A N 1
ATOM 710 C CA . THR A 1 89 ? -19.062 4.671 20.297 1.00 93.50 89 THR A CA 1
ATOM 711 C C . THR A 1 89 ? -17.942 5.636 19.946 1.00 93.50 89 THR A C 1
ATOM 713 O O . THR A 1 89 ? -17.764 6.620 20.653 1.00 93.50 89 THR A O 1
ATOM 716 N N . MET A 1 90 ? -17.180 5.357 18.887 1.00 94.06 90 MET A N 1
ATOM 717 C CA . MET A 1 90 ? -16.020 6.144 18.489 1.00 94.06 90 MET A CA 1
ATOM 718 C C . MET A 1 90 ? -16.069 6.486 17.004 1.00 94.06 90 MET A C 1
ATOM 720 O O . MET A 1 90 ? -16.456 5.678 16.156 1.00 94.06 90 MET A O 1
ATOM 724 N N . THR A 1 91 ? -15.570 7.672 16.685 1.00 94.94 91 THR A N 1
ATOM 725 C CA . THR A 1 91 ? -15.321 8.111 15.317 1.00 94.94 91 THR A CA 1
ATOM 726 C C . THR A 1 91 ? -14.127 7.370 14.705 1.00 94.94 91 THR A C 1
ATOM 728 O O . THR A 1 91 ? -13.254 6.828 15.390 1.00 94.94 91 THR A O 1
ATOM 731 N N . ALA A 1 92 ? -14.032 7.386 13.373 1.00 95.19 92 ALA A N 1
ATOM 732 C CA . ALA A 1 92 ? -12.888 6.814 12.659 1.00 95.19 92 ALA A CA 1
ATOM 733 C C . ALA A 1 92 ? -11.539 7.444 13.067 1.00 95.19 92 ALA A C 1
ATOM 735 O O . ALA A 1 92 ? -10.507 6.773 13.003 1.00 95.19 92 ALA A O 1
ATOM 736 N N . GLU A 1 93 ? -11.543 8.717 13.474 1.00 95.69 93 GLU A N 1
ATOM 737 C CA . GLU A 1 93 ? -10.355 9.417 13.965 1.00 95.69 93 GLU A CA 1
ATOM 738 C C . GLU A 1 93 ? -9.909 8.893 15.327 1.00 95.69 93 GLU A C 1
ATOM 740 O O . GLU A 1 93 ? -8.750 8.505 15.484 1.00 95.69 93 GLU A O 1
ATOM 745 N N . GLU A 1 94 ? -10.826 8.812 16.290 1.00 96.25 94 GLU A N 1
ATOM 746 C CA . GLU A 1 94 ? -10.530 8.299 17.629 1.00 96.25 94 GLU A CA 1
ATOM 747 C C . GLU A 1 94 ? -10.056 6.847 17.568 1.00 96.25 94 GLU A C 1
ATOM 749 O O . GLU A 1 94 ? -9.052 6.496 18.190 1.00 96.25 94 GLU A O 1
ATOM 754 N N . ILE A 1 95 ? -10.716 6.014 16.753 1.00 96.31 95 ILE A N 1
ATOM 755 C CA . ILE A 1 95 ? -10.283 4.634 16.510 1.00 96.31 95 ILE A CA 1
ATOM 756 C C . ILE A 1 95 ? -8.864 4.632 15.936 1.00 96.31 95 ILE A C 1
ATOM 758 O O . ILE A 1 95 ? -7.997 3.914 16.427 1.00 96.31 95 ILE A O 1
ATOM 762 N N . GLY A 1 96 ? -8.600 5.447 14.912 1.00 95.56 96 GLY A N 1
ATOM 763 C CA . GLY A 1 96 ? -7.286 5.521 14.276 1.00 95.56 96 GLY A CA 1
ATOM 764 C C . GLY A 1 96 ? -6.169 5.946 15.228 1.00 95.56 96 GLY A C 1
ATOM 765 O O . GLY A 1 96 ? -5.057 5.424 15.126 1.00 95.56 96 GLY A O 1
ATOM 766 N N . ASN A 1 97 ? -6.477 6.837 16.171 1.00 96.88 97 ASN A N 1
ATOM 767 C CA . ASN A 1 97 ? -5.552 7.317 17.195 1.00 96.88 97 ASN A CA 1
ATOM 768 C C . ASN A 1 97 ? -5.263 6.274 18.287 1.00 96.88 97 ASN A C 1
ATOM 770 O O . ASN A 1 97 ? -4.156 6.275 18.817 1.00 96.88 97 ASN A O 1
ATOM 774 N N . GLN A 1 98 ? -6.214 5.386 18.601 1.00 96.44 98 GLN A N 1
ATOM 775 C CA . GLN A 1 98 ? -6.036 4.335 19.615 1.00 96.44 98 GLN A CA 1
ATOM 776 C C . GLN A 1 98 ? -5.430 3.032 19.075 1.00 96.44 98 GLN A C 1
ATOM 778 O O . GLN A 1 98 ? -4.944 2.208 19.848 1.00 96.44 98 GLN A O 1
ATOM 783 N N . LEU A 1 99 ? -5.447 2.815 17.758 1.00 94.94 99 LEU A N 1
ATOM 784 C CA . LEU A 1 99 ? -4.803 1.650 17.156 1.00 94.94 99 LEU A CA 1
ATOM 785 C C . LEU A 1 99 ? -3.276 1.788 17.173 1.00 94.94 99 LEU A C 1
ATOM 787 O O . LEU A 1 99 ? -2.731 2.834 16.831 1.00 94.94 99 LEU A O 1
ATOM 791 N N . THR A 1 100 ? -2.587 0.683 17.462 1.00 91.44 100 THR A N 1
ATOM 792 C CA . THR A 1 100 ? -1.126 0.580 17.340 1.00 91.44 100 THR A CA 1
ATOM 793 C C . THR A 1 100 ? -0.778 -0.401 16.221 1.00 91.44 100 THR A C 1
ATOM 795 O O . THR A 1 100 ? -1.155 -1.571 16.316 1.00 91.44 100 THR A O 1
ATOM 798 N N . PRO A 1 101 ? -0.076 0.021 15.153 1.00 91.00 101 PRO A N 1
ATOM 799 C CA . PRO A 1 101 ? 0.361 1.391 14.870 1.00 91.00 101 PRO A CA 1
ATOM 800 C C . PRO A 1 101 ? -0.808 2.316 14.500 1.00 91.00 101 PRO A C 1
ATOM 802 O O . PRO A 1 101 ? -1.816 1.854 13.954 1.00 91.00 101 PRO A O 1
ATOM 805 N N . ARG A 1 102 ? -0.622 3.624 14.744 1.00 92.88 102 ARG A N 1
ATOM 806 C CA . ARG A 1 102 ? -1.618 4.672 14.469 1.00 92.88 102 ARG A CA 1
ATOM 807 C C . ARG A 1 102 ? -2.106 4.603 13.024 1.00 92.88 102 ARG A C 1
ATOM 809 O O . ARG A 1 102 ? -1.316 4.435 12.090 1.00 92.88 102 ARG A O 1
ATOM 816 N N . ARG A 1 103 ? -3.416 4.759 12.827 1.00 94.12 103 ARG A N 1
ATOM 817 C CA . ARG A 1 103 ? -4.067 4.724 11.511 1.00 94.12 103 ARG A CA 1
ATOM 818 C C . ARG A 1 103 ? -4.705 6.063 11.183 1.00 94.12 103 ARG A C 1
ATOM 820 O O . ARG A 1 103 ? -5.212 6.756 12.054 1.00 94.12 103 ARG A O 1
ATOM 827 N N . THR A 1 104 ? -4.704 6.413 9.902 1.00 94.31 104 THR A N 1
ATOM 828 C CA . THR A 1 104 ? -5.422 7.595 9.418 1.00 94.31 104 THR A CA 1
ATOM 829 C C . THR A 1 104 ? -6.923 7.324 9.342 1.00 94.31 104 THR A C 1
ATOM 831 O O . THR A 1 104 ? -7.344 6.179 9.154 1.00 94.31 104 THR A O 1
ATOM 834 N N . ILE A 1 105 ? -7.721 8.392 9.390 1.00 95.25 105 ILE A N 1
ATOM 835 C CA . ILE A 1 105 ? -9.185 8.352 9.252 1.00 95.25 105 ILE A CA 1
ATOM 836 C C . ILE A 1 105 ? -9.589 7.551 8.004 1.00 95.25 105 ILE A C 1
ATOM 838 O O . ILE A 1 105 ? -10.336 6.577 8.095 1.00 95.25 105 ILE A O 1
ATOM 842 N N . SER A 1 106 ? -9.015 7.883 6.841 1.00 94.12 106 SER A N 1
ATOM 843 C CA . SER A 1 106 ? -9.320 7.205 5.573 1.00 94.12 106 SER A CA 1
ATOM 844 C C . SER A 1 106 ? -8.982 5.712 5.598 1.00 94.12 106 SER A C 1
ATOM 846 O O . SER A 1 106 ? -9.720 4.914 5.023 1.00 94.12 106 SER A O 1
ATOM 848 N N . SER A 1 107 ? -7.893 5.320 6.275 1.00 94.25 107 SER A N 1
ATOM 849 C CA . SER A 1 107 ? -7.507 3.911 6.445 1.00 94.25 107 SER A CA 1
ATOM 850 C C . SER A 1 107 ? -8.549 3.147 7.260 1.00 94.25 107 SER A C 1
ATOM 852 O O . SER A 1 107 ? -8.967 2.061 6.857 1.00 94.25 107 SER A O 1
ATOM 854 N N . VAL A 1 108 ? -8.997 3.727 8.378 1.00 95.75 108 VAL A N 1
ATOM 855 C CA . VAL A 1 108 ? -10.014 3.129 9.253 1.00 95.75 108 VAL A CA 1
ATOM 856 C C . VAL A 1 108 ? -11.354 3.019 8.528 1.00 95.75 108 VAL A C 1
ATOM 858 O O . VAL A 1 108 ? -11.942 1.941 8.523 1.00 95.75 108 VAL A O 1
ATOM 861 N N . MET A 1 109 ? -11.799 4.068 7.827 1.00 95.44 109 MET A N 1
ATOM 862 C CA . MET A 1 109 ? -13.042 4.036 7.043 1.00 95.44 109 MET A CA 1
ATOM 863 C C . MET A 1 109 ? -13.008 2.973 5.937 1.00 95.44 109 MET A C 1
ATOM 865 O O . MET A 1 109 ? -13.961 2.210 5.774 1.00 95.44 109 MET A O 1
ATOM 869 N N . HIS A 1 110 ? -11.900 2.874 5.192 1.00 94.56 110 HIS A N 1
ATOM 870 C CA . HIS A 1 110 ? -11.740 1.827 4.179 1.00 94.56 110 HIS A CA 1
ATOM 871 C C . HIS A 1 110 ? -11.770 0.427 4.792 1.00 94.56 110 HIS A C 1
ATOM 873 O O . HIS A 1 110 ? -12.347 -0.491 4.200 1.00 94.56 110 HIS A O 1
ATOM 879 N N . ARG A 1 111 ? -11.157 0.250 5.971 1.00 96.12 111 ARG A N 1
ATOM 880 C CA . ARG A 1 111 ? -11.175 -1.032 6.675 1.00 96.12 111 ARG A CA 1
ATOM 881 C C . ARG A 1 111 ? -12.576 -1.378 7.174 1.00 96.12 111 ARG A C 1
ATOM 883 O O . ARG A 1 111 ? -13.023 -2.487 6.909 1.00 96.12 111 ARG A O 1
ATOM 890 N N . ALA A 1 112 ? -13.284 -0.439 7.798 1.00 95.75 112 ALA A N 1
ATOM 891 C CA . ALA A 1 112 ? -14.653 -0.632 8.271 1.00 95.75 112 ALA A CA 1
ATOM 892 C C . ALA A 1 112 ? -15.598 -1.028 7.126 1.00 95.75 112 ALA A C 1
ATOM 894 O O . ALA A 1 112 ? -16.278 -2.048 7.228 1.00 95.75 112 ALA A O 1
ATOM 895 N N . ARG A 1 113 ? -15.528 -0.334 5.978 1.00 95.38 113 ARG A N 1
ATOM 896 C CA . ARG A 1 113 ? -16.288 -0.702 4.768 1.00 95.38 113 ARG A CA 1
ATOM 897 C C . ARG A 1 113 ? -16.011 -2.141 4.331 1.00 95.38 113 ARG A C 1
ATOM 899 O O . ARG A 1 113 ? -16.934 -2.879 4.014 1.00 95.38 113 ARG A O 1
ATOM 906 N N . ARG A 1 114 ? -14.740 -2.555 4.330 1.00 95.50 114 ARG A N 1
ATOM 907 C CA . ARG A 1 114 ? -14.339 -3.931 3.994 1.00 95.50 114 ARG A CA 1
ATOM 908 C C . ARG A 1 114 ? -14.829 -4.982 4.990 1.00 95.50 114 ARG A C 1
ATOM 910 O O . ARG A 1 114 ? -14.961 -6.136 4.604 1.00 95.50 114 ARG A O 1
ATOM 917 N N . LEU A 1 115 ? -15.039 -4.600 6.246 1.00 95.19 115 LEU A N 1
ATOM 918 C CA . LEU A 1 115 ? -15.593 -5.461 7.289 1.00 95.19 115 LEU A CA 1
ATOM 919 C C . LEU A 1 115 ? -17.132 -5.460 7.301 1.00 95.19 115 LEU A C 1
ATOM 921 O O . LEU A 1 115 ? -17.715 -6.179 8.108 1.00 95.19 115 LEU A O 1
ATOM 925 N N . GLY A 1 116 ? -17.784 -4.657 6.449 1.00 95.44 116 GLY A N 1
ATOM 926 C CA . GLY A 1 116 ? -19.238 -4.478 6.454 1.00 95.44 116 GLY A CA 1
ATOM 927 C C . GLY A 1 116 ? -19.750 -3.661 7.644 1.00 95.44 116 GLY A C 1
ATOM 928 O O . GLY A 1 116 ? -20.894 -3.822 8.050 1.00 95.44 116 GLY A O 1
ATOM 929 N N . ILE A 1 117 ? -18.902 -2.813 8.229 1.00 93.88 117 ILE A N 1
ATOM 930 C CA . ILE A 1 117 ? -19.212 -2.029 9.427 1.00 93.88 117 ILE A CA 1
ATOM 931 C C . ILE A 1 117 ? -19.445 -0.573 9.025 1.00 93.88 117 ILE A C 1
ATOM 933 O O . ILE A 1 117 ? -18.600 0.036 8.362 1.00 93.88 117 ILE A O 1
ATOM 937 N N . SER A 1 118 ? -20.562 -0.002 9.474 1.00 90.12 118 SER A N 1
ATOM 938 C CA . SER A 1 118 ? -20.775 1.445 9.450 1.00 90.12 118 SER A CA 1
ATOM 939 C C . SER A 1 118 ? -20.227 2.044 10.737 1.00 90.12 118 SER A C 1
ATOM 941 O O . SER A 1 118 ? -20.628 1.634 11.823 1.00 90.12 118 SER A O 1
ATOM 943 N N . LEU A 1 119 ? -19.315 3.006 10.620 1.00 87.19 119 LEU A N 1
ATOM 944 C CA . LEU A 1 119 ? -18.894 3.802 11.768 1.00 87.19 119 LEU A CA 1
ATOM 945 C C . LEU A 1 119 ? -19.929 4.898 11.991 1.00 87.19 119 LEU A C 1
ATOM 947 O O . LEU A 1 119 ? -20.347 5.559 11.038 1.00 87.19 119 LEU A O 1
ATOM 951 N N . TYR A 1 120 ? -20.367 5.034 13.235 1.00 71.44 120 TYR A N 1
ATOM 952 C CA . TYR A 1 120 ? -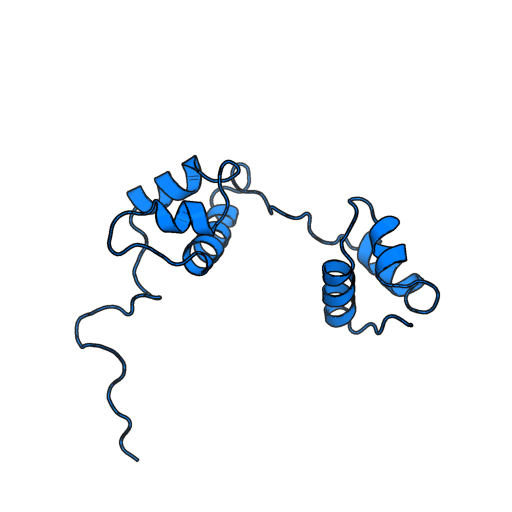21.298 6.074 13.634 1.00 71.44 120 TYR A CA 1
ATOM 953 C C . TYR A 1 120 ? -20.608 7.445 13.605 1.00 71.44 120 TYR A C 1
ATOM 955 O O . TYR A 1 120 ? -19.385 7.543 13.751 1.00 71.44 120 TYR A O 1
ATOM 963 N N . LYS A 1 121 ? -21.397 8.488 13.357 1.00 57.09 121 LYS A N 1
ATOM 964 C CA . LYS A 1 121 ? -20.953 9.877 13.310 1.00 57.09 121 LYS A CA 1
ATOM 965 C C . LYS A 1 121 ? -21.730 10.681 14.335 1.00 57.09 121 LYS A C 1
ATOM 967 O O . LYS A 1 121 ? -22.975 10.569 14.312 1.00 57.09 121 LYS A O 1
#